Protein AF-A0A4Q7CKW2-F1 (afdb_monomer_lite)

Foldseek 3Di:
DDDDDDDPDDPDDPWDKDKDKFFKAKDFQVCCVVIGAQVVVVVVVVVVVVVCVVPVDDPVDDDDWDWPDKDADDDDGMRGRMIMIMTTD

Radius of gyration: 18.1 Å; chains: 1; bounding box: 35×20×55 Å

Secondary structure (DSSP, 8-state):
-------SS-SS----EEEEEEE-B-EETT-GGGSB-HHHHHHHHHHHHHHHHHHHS-TTS----EEEEEEE-SSTTEE-SEEEEEEE-

InterPro domains:
  IPR011650 Peptidase M20, dimerisation domain [PF07687] (18-86)
  IPR017439 Amidohydrolase [PTHR11014] (1-89)
  IPR036264 Bacterial exopeptidase dimerisation domain [SSF55031] (16-89)

Sequence (89 aa):
TGTIHSRAGAIMASPDEFSVTFKGRGGHGAKPHETIDPIVIMAEFILSAQKIISRTIDPVKQAVLSFGMIQAGTTDSVIPDQAFCKGTV

Structure (mmCIF, N/CA/C/O backbone):
data_AF-A0A4Q7CKW2-F1
#
_entry.id   AF-A0A4Q7CKW2-F1
#
loop_
_atom_site.group_PDB
_atom_site.id
_atom_site.type_symbol
_atom_site.label_atom_id
_atom_site.label_alt_id
_atom_site.label_comp_id
_atom_site.label_asym_id
_atom_site.label_entity_id
_atom_site.label_seq_id
_atom_site.pdbx_PDB_ins_code
_atom_site.Cartn_x
_atom_site.Cartn_y
_atom_site.Cartn_z
_atom_site.occupancy
_atom_site.B_iso_or_equiv
_atom_site.auth_seq_id
_atom_site.auth_comp_id
_atom_site.auth_asym_id
_atom_site.auth_atom_id
_atom_site.pdbx_PDB_model_num
ATOM 1 N N . THR A 1 1 ? 7.967 7.250 34.631 1.00 37.66 1 THR A N 1
ATOM 2 C CA . THR A 1 1 ? 6.594 6.987 35.111 1.00 37.66 1 THR A CA 1
ATOM 3 C C . THR A 1 1 ? 5.961 5.981 34.177 1.00 37.66 1 THR A C 1
ATOM 5 O O . THR A 1 1 ? 6.083 6.146 32.973 1.00 37.66 1 THR A O 1
ATOM 8 N N . GLY A 1 2 ? 5.381 4.905 34.706 1.00 37.72 2 GLY A N 1
ATOM 9 C CA . GLY A 1 2 ? 4.714 3.872 33.912 1.00 37.72 2 GLY A CA 1
ATOM 10 C C . GLY A 1 2 ? 3.356 3.572 34.526 1.00 37.72 2 GLY A C 1
ATOM 11 O O . GLY A 1 2 ? 3.252 3.447 35.745 1.00 37.72 2 GLY A O 1
ATOM 12 N N . THR A 1 3 ? 2.326 3.512 33.694 1.00 49.16 3 THR A N 1
ATOM 13 C CA . THR A 1 3 ? 0.950 3.239 34.108 1.00 49.16 3 THR A CA 1
ATOM 14 C C . THR A 1 3 ? 0.589 1.814 33.713 1.00 49.16 3 THR A C 1
ATOM 16 O O . THR A 1 3 ? 0.790 1.419 32.567 1.00 49.16 3 THR A O 1
ATOM 19 N N . ILE A 1 4 ? 0.063 1.041 34.663 1.00 44.00 4 ILE A N 1
ATOM 20 C CA . ILE A 1 4 ? -0.466 -0.307 34.428 1.00 44.00 4 ILE A CA 1
ATOM 21 C C . ILE A 1 4 ? -1.985 -0.230 34.565 1.00 44.00 4 ILE A C 1
ATOM 23 O O . ILE A 1 4 ? -2.496 0.246 35.578 1.00 44.00 4 ILE A O 1
ATOM 27 N N . HIS A 1 5 ? -2.697 -0.708 33.546 1.00 47.78 5 HIS A N 1
ATOM 28 C CA . HIS A 1 5 ? -4.155 -0.785 33.521 1.00 47.78 5 HIS A CA 1
ATOM 29 C C . HIS A 1 5 ? -4.589 -2.254 33.470 1.00 47.78 5 HIS A C 1
ATOM 31 O O . HIS A 1 5 ? -4.000 -3.053 32.746 1.00 47.78 5 HIS A O 1
ATOM 37 N N . SER A 1 6 ? -5.619 -2.611 34.239 1.00 49.81 6 SER A N 1
ATOM 38 C CA . SER A 1 6 ? -6.212 -3.953 34.265 1.00 49.81 6 SER A CA 1
ATOM 39 C C . SER A 1 6 ? -7.729 -3.853 34.451 1.00 49.81 6 SER A C 1
ATOM 41 O O . SER A 1 6 ? -8.210 -2.958 35.148 1.00 49.81 6 SER A O 1
ATOM 43 N N . ARG A 1 7 ? -8.481 -4.765 33.823 1.00 49.94 7 ARG A N 1
ATOM 44 C CA . ARG A 1 7 ? -9.937 -4.936 33.968 1.00 49.94 7 ARG A CA 1
ATOM 45 C C . ARG A 1 7 ? -10.258 -6.431 33.977 1.00 49.94 7 ARG A C 1
ATOM 47 O O . ARG A 1 7 ? -9.603 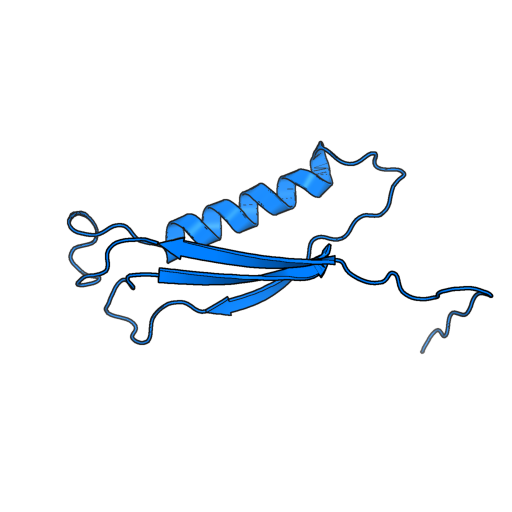-7.197 33.280 1.00 49.94 7 ARG A O 1
ATOM 54 N N . ALA A 1 8 ? -11.287 -6.846 34.716 1.00 36.94 8 ALA A N 1
ATOM 55 C CA . ALA A 1 8 ? -11.831 -8.197 34.597 1.00 36.94 8 ALA A CA 1
ATOM 56 C C . ALA A 1 8 ? -12.499 -8.391 33.214 1.00 36.94 8 ALA A C 1
ATOM 58 O O . ALA A 1 8 ? -13.334 -7.577 32.805 1.00 36.94 8 ALA A O 1
ATOM 59 N N . GLY A 1 9 ? -12.112 -9.452 32.494 1.00 50.41 9 GLY A N 1
ATOM 60 C CA . GLY A 1 9 ? -12.524 -9.747 31.110 1.00 50.41 9 GLY A CA 1
ATOM 61 C C . GLY A 1 9 ? -11.403 -9.526 30.082 1.00 50.41 9 GLY A C 1
ATOM 62 O O . GLY A 1 9 ? -10.312 -9.102 30.446 1.00 50.41 9 GLY A O 1
ATOM 63 N N . ALA A 1 10 ? -11.651 -9.838 28.803 1.00 42.75 10 ALA A N 1
ATOM 64 C CA . ALA A 1 10 ? -10.659 -9.679 27.734 1.00 42.75 10 ALA A CA 1
ATOM 65 C C . ALA A 1 10 ? -10.114 -8.238 27.698 1.00 42.75 10 ALA A C 1
ATOM 67 O O . ALA A 1 10 ? -10.863 -7.286 27.481 1.00 42.75 10 ALA A O 1
ATOM 68 N N . ILE A 1 11 ? -8.812 -8.092 27.957 1.00 51.06 11 ILE A N 1
ATOM 69 C CA . ILE A 1 11 ? -8.109 -6.799 27.979 1.00 51.06 11 ILE A CA 1
ATOM 70 C C . ILE A 1 11 ? -7.750 -6.358 26.549 1.00 51.06 11 ILE A C 1
ATOM 72 O O . ILE A 1 11 ? -7.605 -5.169 26.284 1.00 51.06 11 ILE A O 1
ATOM 76 N N . MET A 1 12 ? -7.656 -7.312 25.619 1.00 49.50 12 MET A N 1
ATOM 77 C CA . MET A 1 12 ? -7.369 -7.092 24.205 1.00 49.50 12 MET A CA 1
ATOM 78 C C . MET A 1 12 ? -8.450 -7.765 23.359 1.00 49.50 12 MET A C 1
ATOM 80 O O . MET A 1 12 ? -8.790 -8.925 23.597 1.00 49.50 12 MET A O 1
ATOM 84 N N . ALA A 1 13 ? -9.014 -7.021 22.407 1.00 50.53 13 ALA A N 1
ATOM 85 C CA . ALA A 1 13 ? -9.886 -7.578 21.382 1.00 50.53 13 ALA A CA 1
ATOM 86 C C . ALA A 1 13 ? -9.092 -8.599 20.552 1.00 50.53 13 ALA A C 1
ATOM 88 O O . ALA A 1 13 ? -7.917 -8.368 20.273 1.00 50.53 13 ALA A O 1
ATOM 89 N N . SER A 1 14 ? -9.716 -9.721 20.181 1.00 51.41 14 SER A N 1
ATOM 90 C CA . SER A 1 14 ? -9.185 -10.591 19.127 1.00 51.41 14 SER A CA 1
ATOM 91 C C . SER A 1 14 ? -9.190 -9.771 17.836 1.00 51.41 14 SER A C 1
ATOM 93 O O . SER A 1 14 ? -10.289 -9.456 17.383 1.00 51.41 14 SER A O 1
ATOM 95 N N . PRO A 1 15 ? -8.036 -9.363 17.282 1.00 60.44 15 PRO A N 1
ATOM 96 C CA . PRO A 1 15 ? -8.022 -8.536 16.086 1.00 60.44 15 PRO A CA 1
ATOM 97 C C . PRO A 1 15 ? -8.453 -9.390 14.895 1.00 60.44 15 PRO A C 1
ATOM 99 O O . PRO A 1 15 ? -7.947 -10.505 14.732 1.00 60.44 15 PRO A O 1
ATOM 102 N N . ASP A 1 16 ? -9.346 -8.880 14.054 1.00 75.50 16 ASP A N 1
ATOM 103 C CA . ASP A 1 16 ? -9.650 -9.540 12.786 1.00 75.50 16 ASP A CA 1
ATOM 104 C C . ASP A 1 16 ? -8.505 -9.246 11.809 1.00 75.50 16 ASP A C 1
ATOM 106 O O . ASP A 1 16 ? -8.245 -8.095 11.457 1.00 75.50 16 ASP A O 1
ATOM 110 N N . GLU A 1 17 ? -7.773 -10.278 11.385 1.00 84.56 17 GLU A N 1
ATOM 111 C CA . GLU A 1 17 ? -6.679 -10.124 10.423 1.00 84.56 17 GLU A CA 1
ATOM 112 C C . GLU A 1 17 ? -7.204 -10.070 8.984 1.00 84.56 17 GLU A C 1
ATOM 114 O O . GLU A 1 17 ? -8.036 -10.880 8.574 1.00 84.56 17 GLU A O 1
ATOM 119 N N . PHE A 1 18 ? -6.646 -9.173 8.170 1.00 85.50 18 PHE A N 1
ATOM 120 C CA . PHE A 1 18 ? -6.925 -9.115 6.735 1.00 85.50 18 PHE A CA 1
ATOM 121 C C . PHE A 1 18 ? -5.641 -8.988 5.918 1.00 85.50 18 PHE A C 1
ATOM 123 O O . PHE A 1 18 ? -4.629 -8.457 6.381 1.00 85.50 18 PHE A O 1
ATOM 130 N N . SER A 1 19 ? -5.689 -9.448 4.669 1.00 92.56 19 SER A N 1
ATOM 131 C CA . SER A 1 19 ? -4.617 -9.268 3.695 1.00 92.56 19 SER A CA 1
ATOM 132 C C . SER A 1 19 ? -5.174 -8.884 2.327 1.00 92.56 19 SER A C 1
ATOM 134 O O . SER A 1 19 ? -6.262 -9.308 1.937 1.00 92.56 19 SER A O 1
ATOM 136 N N . VAL A 1 20 ? -4.433 -8.048 1.603 1.00 92.94 20 VAL A N 1
ATOM 137 C CA . VAL A 1 20 ? -4.822 -7.529 0.288 1.00 92.94 20 VAL A CA 1
ATOM 138 C C . VAL A 1 20 ? -3.640 -7.652 -0.663 1.00 92.94 20 VAL A C 1
ATOM 140 O O . VAL A 1 20 ? -2.521 -7.264 -0.332 1.00 92.94 20 VAL A O 1
ATOM 143 N N . THR A 1 21 ? -3.892 -8.193 -1.857 1.00 96.06 21 THR A N 1
ATOM 144 C CA . THR A 1 21 ? -2.914 -8.246 -2.953 1.00 96.06 21 THR A CA 1
ATOM 145 C C . THR A 1 21 ? -3.411 -7.402 -4.117 1.00 96.06 21 THR A C 1
ATOM 147 O O . THR A 1 21 ? -4.453 -7.691 -4.706 1.00 96.06 21 THR A O 1
ATOM 150 N N . PHE A 1 22 ? -2.643 -6.381 -4.469 1.00 95.88 22 PHE A N 1
ATOM 151 C CA . PHE A 1 22 ? -2.853 -5.523 -5.625 1.00 95.88 22 PHE A CA 1
ATOM 152 C C . PHE A 1 22 ? -2.098 -6.116 -6.807 1.00 95.88 22 PHE A C 1
ATOM 154 O O . PHE A 1 22 ? -0.888 -6.323 -6.722 1.00 95.88 22 PHE A O 1
ATOM 161 N N . LYS A 1 23 ? -2.808 -6.391 -7.903 1.00 95.81 23 LYS A N 1
ATOM 162 C CA . LYS A 1 23 ? -2.218 -6.866 -9.158 1.00 95.81 23 LYS A CA 1
ATOM 163 C C . LYS A 1 23 ? -2.130 -5.703 -10.134 1.00 95.81 23 LYS A C 1
ATOM 165 O O . LYS A 1 23 ? -3.146 -5.089 -10.448 1.00 95.81 23 LYS A O 1
ATOM 170 N N . GLY A 1 24 ? -0.920 -5.420 -10.584 1.00 94.25 24 GLY A N 1
ATOM 171 C CA . GLY A 1 24 ? -0.611 -4.408 -11.579 1.00 94.25 24 GLY A CA 1
ATOM 172 C C . GLY A 1 24 ? 0.001 -5.034 -12.827 1.00 94.25 24 GLY A C 1
ATOM 173 O O . GLY A 1 24 ? -0.319 -6.160 -13.214 1.00 94.25 24 GLY A O 1
ATOM 174 N N . ARG A 1 25 ? 0.882 -4.269 -13.460 1.00 95.19 25 ARG A N 1
ATOM 175 C CA . ARG A 1 25 ? 1.712 -4.685 -14.587 1.00 95.19 25 ARG A CA 1
ATOM 176 C C . ARG A 1 25 ? 3.052 -3.996 -14.420 1.00 95.19 25 ARG A C 1
ATOM 178 O O . ARG A 1 25 ? 3.113 -2.775 -14.548 1.00 95.19 25 ARG A O 1
ATOM 185 N N . GLY A 1 26 ? 4.081 -4.771 -14.129 1.00 92.81 26 GLY A N 1
ATOM 186 C CA . GLY A 1 26 ? 5.420 -4.276 -13.896 1.00 92.81 26 GLY A CA 1
ATOM 187 C C . GLY A 1 26 ? 6.117 -3.814 -15.169 1.00 92.81 26 GLY A C 1
ATOM 188 O O . GLY A 1 26 ? 5.660 -4.043 -16.292 1.00 92.81 26 GLY A O 1
ATOM 189 N N . GLY A 1 27 ? 7.245 -3.138 -14.986 1.00 93.00 27 GLY A N 1
ATOM 190 C CA . GLY A 1 27 ? 8.056 -2.630 -16.085 1.00 93.00 27 GLY A CA 1
ATOM 191 C C . GLY A 1 27 ? 9.138 -1.670 -15.617 1.00 93.00 27 GLY A C 1
ATOM 192 O O . GLY A 1 27 ? 9.372 -1.488 -14.422 1.00 93.00 27 GLY A O 1
ATOM 193 N N . HIS A 1 28 ? 9.832 -1.054 -16.569 1.00 92.94 28 HIS A N 1
ATOM 194 C CA . HIS A 1 28 ? 10.915 -0.134 -16.244 1.00 92.94 28 HIS A CA 1
ATOM 195 C C . HIS A 1 28 ? 10.358 1.136 -15.584 1.00 92.94 28 HIS A C 1
ATOM 197 O O . HIS A 1 28 ? 9.501 1.802 -16.160 1.00 92.94 28 HIS A O 1
ATOM 203 N N . GLY A 1 29 ? 10.894 1.527 -14.423 1.00 88.50 29 GLY A N 1
ATOM 204 C CA . GLY A 1 29 ? 10.458 2.721 -13.685 1.00 88.50 29 GLY A CA 1
ATOM 205 C C . GLY A 1 29 ? 10.571 4.041 -14.459 1.00 88.50 29 GLY A C 1
ATOM 206 O O . GLY A 1 29 ? 9.862 4.991 -14.154 1.00 88.50 29 GLY A O 1
ATOM 207 N N . ALA A 1 30 ? 11.393 4.096 -15.515 1.00 90.94 30 ALA A N 1
ATOM 208 C CA . ALA A 1 30 ? 11.482 5.250 -16.413 1.00 90.94 30 ALA A CA 1
ATOM 209 C C . ALA A 1 30 ? 10.334 5.326 -17.443 1.00 90.94 30 ALA A C 1
ATOM 211 O O . ALA A 1 30 ? 10.194 6.331 -18.140 1.00 90.94 30 ALA A O 1
ATOM 212 N N . LYS A 1 31 ? 9.510 4.277 -17.557 1.00 92.00 31 LYS A N 1
ATOM 213 C CA . LYS A 1 31 ? 8.387 4.178 -18.500 1.00 92.00 31 LYS A CA 1
ATOM 214 C C . LYS A 1 31 ? 7.065 3.846 -17.791 1.00 92.00 31 LYS A C 1
ATOM 216 O O .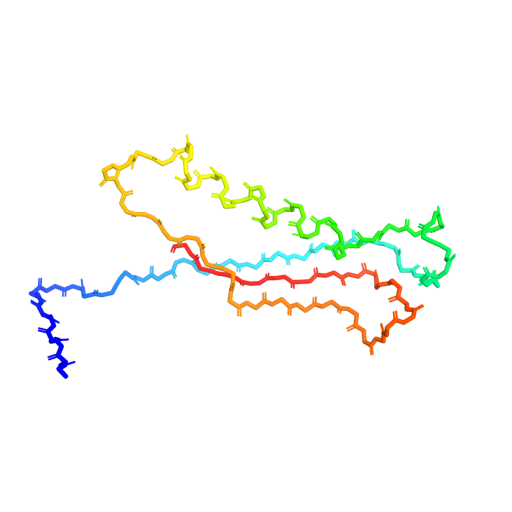 LYS A 1 31 ? 6.409 2.866 -18.139 1.00 92.00 31 LYS A O 1
ATOM 221 N N . PRO A 1 32 ? 6.618 4.672 -16.829 1.00 91.00 32 PRO A N 1
ATOM 222 C CA . PRO A 1 32 ? 5.420 4.368 -16.045 1.00 91.00 32 PRO A CA 1
ATOM 223 C C . PRO A 1 32 ? 4.145 4.262 -16.899 1.00 91.00 32 PRO A C 1
ATOM 225 O O . PRO A 1 32 ? 3.242 3.506 -16.564 1.00 91.00 32 PRO A O 1
ATOM 228 N N . HIS A 1 33 ? 4.086 4.951 -18.043 1.00 92.81 33 HIS A N 1
ATOM 229 C CA . HIS A 1 33 ? 2.946 4.919 -18.968 1.00 92.81 33 HIS A CA 1
ATOM 230 C C . HIS A 1 33 ? 2.730 3.561 -19.666 1.00 92.81 33 HIS A C 1
ATOM 232 O O . HIS A 1 33 ? 1.656 3.330 -20.215 1.00 92.81 33 HIS A O 1
ATOM 238 N N . GLU A 1 34 ? 3.720 2.664 -19.652 1.00 93.69 34 GLU A N 1
ATOM 239 C CA . GLU A 1 34 ? 3.596 1.289 -20.167 1.00 93.69 34 GLU A CA 1
ATOM 240 C C . GLU A 1 34 ? 3.182 0.290 -19.060 1.00 93.69 34 GLU A C 1
ATOM 242 O O . GLU A 1 34 ? 2.956 -0.893 -19.332 1.00 93.69 34 GLU A O 1
ATOM 247 N N . THR A 1 35 ? 3.065 0.757 -17.812 1.00 94.50 35 THR A N 1
ATOM 248 C CA . THR A 1 35 ? 2.877 -0.063 -16.604 1.00 94.50 35 THR A CA 1
ATOM 249 C C . THR A 1 35 ? 1.563 0.255 -15.888 1.00 94.50 35 THR A C 1
ATOM 251 O O . THR A 1 35 ? 0.917 1.267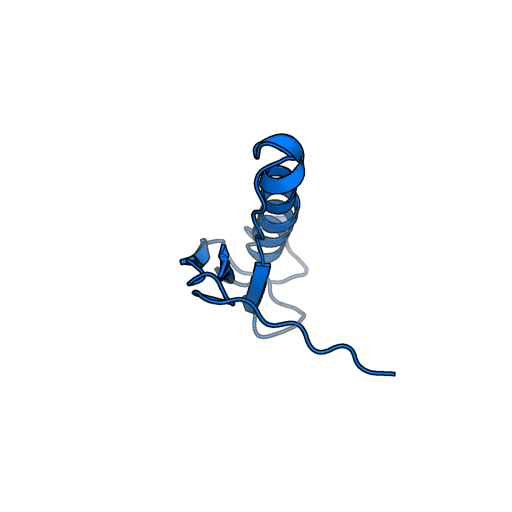 -16.152 1.00 94.50 35 THR A O 1
ATOM 254 N N . ILE A 1 36 ? 1.162 -0.617 -14.964 1.00 95.75 36 ILE A N 1
ATOM 255 C CA . ILE A 1 36 ? 0.104 -0.345 -13.984 1.00 95.75 36 ILE A CA 1
ATOM 256 C C . ILE A 1 36 ? 0.756 -0.507 -12.620 1.00 95.75 36 ILE A C 1
ATOM 258 O O . ILE A 1 36 ? 1.024 -1.636 -12.220 1.00 95.75 36 ILE A O 1
ATOM 262 N N . ASP A 1 37 ? 1.029 0.602 -11.938 1.00 96.25 37 ASP A N 1
ATOM 263 C CA . ASP A 1 37 ? 1.805 0.607 -10.700 1.00 96.25 37 ASP A CA 1
ATOM 264 C C . ASP A 1 37 ? 0.952 0.184 -9.484 1.00 96.25 37 ASP A C 1
ATOM 266 O O . ASP A 1 37 ? 0.101 0.955 -9.023 1.00 96.25 37 ASP A O 1
ATOM 270 N N . PRO A 1 38 ? 1.159 -1.025 -8.923 1.00 96.38 38 PRO A N 1
ATOM 271 C CA . PRO A 1 38 ? 0.389 -1.485 -7.775 1.00 96.38 38 PRO A CA 1
ATOM 272 C C . PRO A 1 38 ? 0.807 -0.799 -6.464 1.00 96.38 38 PRO A C 1
ATOM 274 O O . PRO A 1 38 ? 0.028 -0.828 -5.511 1.00 96.38 38 PRO A O 1
ATOM 277 N N . ILE A 1 39 ? 1.992 -0.173 -6.387 1.00 96.12 39 ILE A N 1
ATOM 278 C CA . ILE A 1 39 ? 2.447 0.567 -5.197 1.00 96.12 39 ILE A CA 1
ATOM 279 C C . ILE A 1 39 ? 1.594 1.819 -5.018 1.00 96.12 39 ILE A C 1
ATOM 281 O O . ILE A 1 39 ? 1.091 2.068 -3.920 1.00 96.12 39 ILE A O 1
ATOM 285 N N . VAL A 1 40 ? 1.390 2.578 -6.097 1.00 96.19 40 VAL A N 1
ATOM 286 C CA . VAL A 1 40 ? 0.566 3.797 -6.076 1.00 96.19 40 VAL A CA 1
ATOM 287 C C . VAL A 1 40 ? -0.880 3.459 -5.714 1.00 96.19 40 VAL A C 1
ATOM 289 O O . VAL A 1 40 ? -1.448 4.071 -4.809 1.00 96.19 40 VAL A O 1
ATOM 292 N N . ILE A 1 41 ? -1.446 2.424 -6.343 1.00 96.12 41 ILE A N 1
ATOM 293 C CA . ILE A 1 41 ? -2.816 1.962 -6.063 1.00 96.12 41 ILE A CA 1
ATOM 294 C C . ILE A 1 41 ? -2.969 1.557 -4.589 1.00 96.12 41 ILE A C 1
ATOM 296 O O . ILE A 1 41 ? -3.934 1.942 -3.927 1.00 96.12 41 ILE A O 1
ATOM 300 N N . MET A 1 42 ? -2.011 0.800 -4.048 1.00 96.62 42 MET A N 1
ATOM 301 C CA . MET A 1 42 ? -2.020 0.398 -2.641 1.00 96.62 42 MET A CA 1
ATOM 302 C C . MET A 1 42 ? -1.934 1.606 -1.698 1.00 96.62 42 MET A C 1
ATOM 304 O O . MET A 1 42 ? -2.631 1.634 -0.683 1.00 96.62 42 MET A O 1
ATOM 308 N N . ALA A 1 43 ? -1.110 2.609 -2.012 1.00 95.81 43 ALA A N 1
ATOM 309 C CA . ALA A 1 43 ? -0.990 3.816 -1.196 1.00 95.81 43 ALA A CA 1
ATOM 310 C C . ALA A 1 43 ? -2.314 4.599 -1.140 1.00 95.81 43 ALA A C 1
ATOM 312 O O . ALA A 1 43 ? -2.761 4.988 -0.056 1.00 95.81 43 ALA A O 1
ATOM 313 N N . GLU A 1 44 ? -2.985 4.769 -2.283 1.00 95.69 44 GLU A N 1
ATOM 314 C CA . GLU A 1 44 ? -4.313 5.390 -2.347 1.00 95.69 44 GLU A CA 1
ATOM 315 C C . GLU A 1 44 ? -5.365 4.592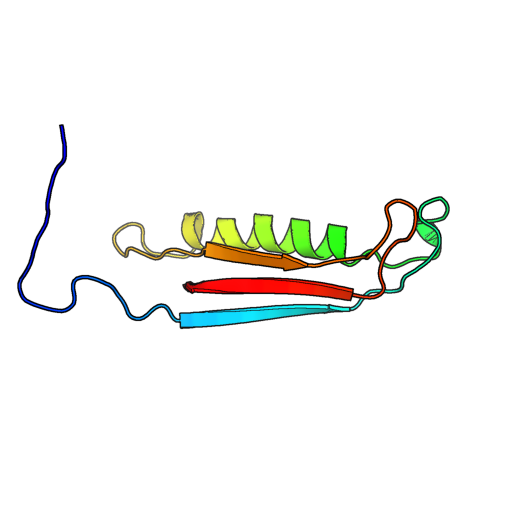 -1.573 1.00 95.69 44 GLU A C 1
ATOM 317 O O . GLU A 1 44 ? -6.193 5.178 -0.862 1.00 95.69 44 GLU A O 1
ATOM 322 N N . PHE A 1 45 ? -5.312 3.260 -1.665 1.00 93.31 45 PHE A N 1
ATOM 323 C CA . PHE A 1 45 ? -6.177 2.374 -0.894 1.00 93.31 45 PHE A CA 1
ATOM 324 C C . PHE A 1 45 ? -5.971 2.561 0.607 1.00 93.31 45 PHE A C 1
ATOM 326 O O . PHE A 1 45 ? -6.949 2.777 1.317 1.00 93.31 45 PHE A O 1
ATOM 333 N N . ILE A 1 46 ? -4.728 2.538 1.096 1.00 91.69 46 ILE A N 1
ATOM 334 C CA . ILE A 1 46 ? -4.422 2.703 2.525 1.00 91.69 46 ILE A CA 1
ATOM 335 C C . ILE A 1 46 ? -4.946 4.054 3.022 1.00 91.69 46 ILE A C 1
ATOM 337 O O . ILE A 1 46 ? -5.680 4.102 4.011 1.00 91.69 46 ILE A O 1
ATOM 341 N N . LEU A 1 47 ? -4.644 5.146 2.314 1.00 91.44 47 LEU A N 1
ATOM 342 C CA . LEU A 1 47 ? -5.117 6.487 2.677 1.00 91.44 47 LEU A CA 1
ATOM 343 C C . LEU A 1 47 ? -6.646 6.587 2.677 1.00 91.44 47 LEU A C 1
ATOM 345 O O . LEU A 1 47 ? -7.228 7.275 3.518 1.00 91.44 47 LEU A O 1
ATOM 349 N N . SER A 1 48 ? -7.312 5.914 1.742 1.00 88.38 48 SER A N 1
ATOM 350 C CA . SER A 1 48 ? -8.773 5.898 1.661 1.00 88.38 48 SER A CA 1
ATOM 351 C C . SER A 1 48 ? -9.400 5.014 2.736 1.00 88.38 48 SER A C 1
ATOM 353 O O . SER A 1 48 ? -10.399 5.406 3.333 1.00 88.38 48 SER A O 1
ATOM 355 N N . ALA A 1 49 ? -8.791 3.875 3.057 1.00 86.81 49 ALA A N 1
ATOM 356 C CA . ALA A 1 49 ? -9.254 2.963 4.095 1.00 86.81 49 ALA A CA 1
ATOM 357 C C . ALA A 1 49 ? -9.192 3.615 5.487 1.00 86.81 49 ALA A C 1
ATOM 359 O O . ALA A 1 49 ? -10.125 3.476 6.274 1.00 86.81 49 ALA A O 1
ATOM 360 N N . GLN A 1 50 ? -8.177 4.443 5.757 1.00 81.44 50 GLN A N 1
ATOM 361 C CA . GLN A 1 50 ? -8.109 5.248 6.988 1.00 81.44 50 GLN A CA 1
ATOM 362 C C . GLN A 1 50 ? -9.286 6.242 7.124 1.00 81.44 50 GLN A C 1
ATOM 364 O O . GLN A 1 50 ? -9.671 6.625 8.233 1.00 81.44 50 GLN A O 1
ATOM 369 N N . LYS A 1 51 ? -9.937 6.630 6.016 1.00 80.38 51 LYS A N 1
ATOM 370 C CA . LYS A 1 51 ? -11.147 7.471 6.057 1.00 80.38 51 LYS A CA 1
ATOM 371 C C . LYS A 1 51 ? -12.387 6.705 6.526 1.00 80.38 51 LYS A C 1
ATOM 373 O O . LYS A 1 51 ? -13.323 7.336 7.011 1.00 80.38 51 LYS A O 1
ATOM 378 N N . ILE A 1 52 ? -12.403 5.373 6.421 1.00 73.38 52 ILE A N 1
ATOM 379 C CA . ILE A 1 52 ? -13.536 4.545 6.863 1.00 73.38 52 ILE A CA 1
ATOM 380 C C . ILE A 1 52 ? -13.736 4.711 8.370 1.00 73.38 52 ILE A C 1
ATOM 382 O O . ILE A 1 52 ? -14.850 4.998 8.801 1.00 73.38 52 ILE A O 1
ATOM 386 N N . ILE A 1 53 ? -12.660 4.648 9.158 1.00 66.50 53 ILE A N 1
ATOM 387 C CA . ILE A 1 53 ? -12.738 4.851 10.612 1.00 66.50 53 ILE A CA 1
ATOM 388 C C . ILE A 1 53 ? -13.212 6.257 10.954 1.00 66.50 53 ILE A C 1
ATOM 390 O O . ILE A 1 53 ? -14.093 6.417 11.790 1.00 66.50 53 ILE A O 1
ATOM 394 N N . SER A 1 54 ? -12.672 7.278 10.287 1.00 61.00 54 SER A N 1
ATOM 395 C CA . SER A 1 54 ? -13.006 8.668 10.619 1.00 61.00 54 SER A CA 1
ATOM 396 C C . SER A 1 54 ? -14.403 9.112 10.176 1.00 61.00 54 SER A C 1
ATOM 398 O O . SER A 1 54 ? -14.887 10.121 10.684 1.00 61.00 54 SER A O 1
ATOM 400 N N . ARG A 1 55 ? -15.049 8.418 9.225 1.00 59.47 55 ARG A N 1
ATOM 401 C CA . ARG A 1 55 ? -16.332 8.864 8.640 1.00 59.47 55 ARG A CA 1
ATOM 402 C C . ARG A 1 55 ? -17.470 7.846 8.642 1.00 59.47 55 ARG A C 1
ATOM 404 O O . ARG A 1 55 ? -18.602 8.248 8.400 1.00 59.47 55 ARG A O 1
ATOM 411 N N . THR A 1 56 ? -17.194 6.563 8.859 1.00 59.62 56 THR A N 1
ATOM 412 C CA . THR A 1 56 ? -18.196 5.484 8.713 1.00 59.62 56 THR A CA 1
ATOM 413 C C . THR A 1 56 ? -18.528 4.810 10.042 1.00 59.62 56 THR A C 1
ATOM 415 O O . THR A 1 56 ? -19.596 4.218 10.175 1.00 59.62 56 THR A O 1
ATOM 418 N N . ILE A 1 57 ? -17.643 4.905 11.037 1.00 59.50 57 ILE A N 1
ATOM 419 C CA . ILE A 1 57 ? -17.846 4.290 12.350 1.00 59.50 57 ILE A CA 1
ATOM 420 C C . ILE A 1 57 ? -18.411 5.338 13.307 1.00 59.50 57 ILE A C 1
ATOM 422 O O . ILE A 1 57 ? -17.941 6.473 13.346 1.00 59.50 57 ILE A O 1
ATOM 426 N N . ASP A 1 58 ? -19.452 4.950 14.048 1.00 53.34 58 ASP A N 1
ATOM 427 C CA . ASP A 1 58 ? -20.003 5.744 15.146 1.00 53.34 58 ASP A CA 1
ATOM 428 C C . ASP A 1 58 ? -18.846 6.177 16.066 1.00 53.34 58 ASP A C 1
ATOM 430 O O . ASP A 1 58 ? -18.142 5.300 16.566 1.00 53.34 58 ASP A O 1
ATOM 434 N N . PRO A 1 59 ? -18.623 7.482 16.305 1.00 55.31 59 PRO A N 1
ATOM 435 C CA . PRO A 1 59 ? -17.501 7.966 17.111 1.00 55.31 59 PRO A CA 1
ATOM 436 C C . PRO A 1 59 ? -17.501 7.433 18.555 1.00 55.31 59 PRO A C 1
ATOM 438 O O . PRO A 1 59 ? -16.485 7.534 19.242 1.00 55.31 59 PRO A O 1
ATOM 441 N N . VAL A 1 60 ? -18.613 6.854 19.024 1.00 59.00 60 VAL A N 1
ATOM 442 C CA . VAL A 1 60 ? -18.723 6.182 20.328 1.00 59.00 60 VAL A CA 1
ATOM 443 C C . VAL A 1 60 ? -18.207 4.730 20.279 1.00 59.00 60 VAL A C 1
ATOM 445 O O . VAL A 1 60 ? -17.824 4.177 21.312 1.00 59.00 60 VAL A O 1
ATOM 448 N N . LYS A 1 61 ? -18.146 4.099 19.098 1.00 55.75 61 LYS A N 1
ATOM 449 C CA . LYS A 1 61 ? -17.574 2.758 18.899 1.00 55.75 61 LYS A CA 1
ATOM 450 C C . LYS A 1 61 ? -16.087 2.853 18.554 1.00 55.75 61 LYS A C 1
ATOM 452 O O . LYS A 1 61 ? -15.699 3.424 17.542 1.00 55.75 61 LYS A O 1
ATOM 457 N N . GLN A 1 62 ? -15.246 2.239 19.383 1.00 61.78 62 GLN A N 1
ATOM 458 C CA . GLN A 1 62 ? -13.815 2.112 19.108 1.00 61.78 62 GLN A CA 1
ATOM 459 C C . GLN A 1 62 ? -13.583 1.051 18.027 1.00 61.78 62 GLN A C 1
ATOM 461 O O . GLN A 1 62 ? -13.976 -0.100 18.197 1.00 61.78 62 GLN A O 1
ATOM 466 N N . ALA A 1 63 ? -12.928 1.439 16.937 1.00 67.31 63 ALA A N 1
ATOM 467 C CA . ALA A 1 63 ? -12.431 0.540 15.902 1.00 67.31 63 ALA A CA 1
ATOM 468 C C . ALA A 1 63 ? -11.044 1.018 15.467 1.00 67.31 63 ALA A C 1
ATOM 470 O O . ALA A 1 63 ? -10.803 2.228 15.412 1.00 67.31 63 ALA A O 1
ATOM 471 N N . VAL A 1 64 ? -10.130 0.087 15.187 1.00 76.31 64 VAL A N 1
ATOM 472 C CA . VAL A 1 64 ? -8.729 0.400 14.878 1.00 76.31 64 VAL A CA 1
ATOM 473 C C . VAL A 1 64 ? -8.301 -0.375 13.641 1.00 76.31 64 VAL A C 1
ATOM 475 O O . VAL A 1 64 ? -8.138 -1.579 13.690 1.00 76.31 64 VAL A O 1
ATOM 478 N N . LEU A 1 65 ? -8.053 0.331 12.541 1.00 83.12 65 LEU A N 1
ATOM 479 C CA . LEU A 1 65 ? -7.572 -0.236 11.286 1.00 83.12 65 LEU A CA 1
ATOM 480 C C . LEU A 1 65 ? -6.075 0.007 11.226 1.00 83.12 65 LEU A C 1
ATOM 482 O O . LEU A 1 65 ? -5.621 1.135 10.998 1.00 83.12 65 LEU A O 1
ATOM 486 N N . SER A 1 66 ? -5.314 -1.060 11.408 1.00 86.06 66 SER A N 1
ATOM 487 C CA . SER A 1 66 ? -3.860 -1.011 11.360 1.00 86.06 66 SER A CA 1
ATOM 488 C C . SER A 1 66 ? -3.346 -1.777 10.154 1.00 86.06 66 SER A C 1
ATOM 490 O O . SER A 1 66 ? -3.757 -2.908 9.918 1.00 86.06 66 SER A O 1
ATOM 492 N N . PHE A 1 67 ? -2.415 -1.184 9.410 1.00 90.56 67 PHE A N 1
ATOM 493 C CA . PHE A 1 67 ? -1.640 -1.875 8.382 1.00 90.56 67 PHE A CA 1
ATOM 494 C C . PHE A 1 67 ? -0.277 -2.224 8.979 1.00 90.56 67 PHE A C 1
ATOM 496 O O . PHE A 1 67 ? 0.559 -1.346 9.177 1.00 90.56 67 P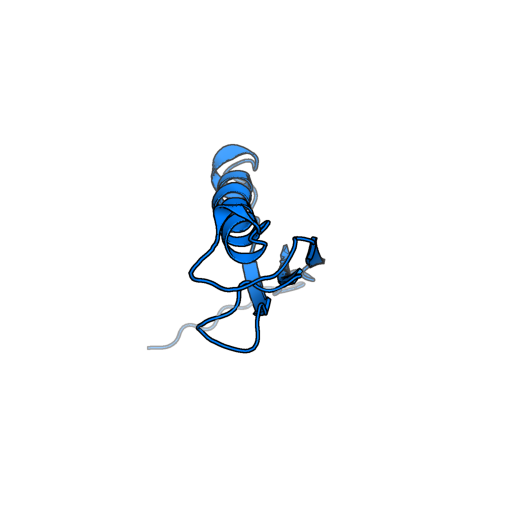HE A O 1
ATOM 503 N N . GLY A 1 68 ? -0.073 -3.498 9.308 1.00 90.19 68 GLY A N 1
ATOM 504 C CA . GLY A 1 68 ? 1.135 -3.977 9.988 1.00 90.19 68 GLY A CA 1
ATOM 505 C C . GLY A 1 68 ? 2.239 -4.446 9.044 1.00 90.19 68 GLY A C 1
ATOM 506 O O . GLY A 1 68 ? 3.391 -4.557 9.454 1.00 90.19 68 GLY A O 1
ATOM 507 N N . MET A 1 69 ? 1.908 -4.735 7.785 1.00 94.06 69 MET A N 1
ATOM 508 C CA . MET A 1 69 ? 2.865 -5.242 6.805 1.00 94.06 69 MET A CA 1
ATOM 509 C C . MET A 1 69 ? 2.552 -4.696 5.420 1.00 94.06 69 MET A C 1
ATOM 511 O O . MET A 1 69 ? 1.399 -4.716 4.991 1.00 94.06 69 MET A O 1
ATOM 515 N N . ILE A 1 70 ? 3.590 -4.254 4.715 1.00 96.31 70 ILE A N 1
ATOM 516 C CA . ILE A 1 70 ? 3.533 -3.826 3.318 1.00 96.31 70 ILE A CA 1
ATOM 517 C C . ILE A 1 70 ? 4.755 -4.405 2.601 1.00 96.31 70 ILE A C 1
ATOM 519 O O . ILE A 1 70 ? 5.869 -4.325 3.116 1.00 96.31 70 ILE A O 1
ATOM 523 N N . GLN A 1 71 ? 4.551 -4.993 1.423 1.00 96.81 71 GLN A N 1
ATOM 524 C CA . GLN A 1 71 ? 5.608 -5.542 0.574 1.00 96.81 71 GLN A CA 1
ATOM 525 C C . GLN A 1 71 ? 5.304 -5.258 -0.896 1.00 96.81 71 GLN A C 1
ATOM 527 O O . GLN A 1 71 ? 4.234 -5.612 -1.387 1.00 96.81 71 GLN A O 1
ATOM 532 N N . ALA A 1 72 ? 6.251 -4.658 -1.615 1.00 95.38 72 ALA A N 1
ATOM 533 C CA . ALA A 1 72 ? 6.150 -4.454 -3.055 1.00 95.38 72 ALA A CA 1
ATOM 534 C C . ALA A 1 72 ? 7.538 -4.231 -3.666 1.00 95.38 72 ALA A C 1
ATOM 536 O O . ALA A 1 72 ? 8.338 -3.478 -3.114 1.00 95.38 72 ALA A O 1
ATOM 537 N N . GLY A 1 73 ? 7.796 -4.858 -4.815 1.00 93.12 73 GLY A N 1
ATOM 538 C CA . GLY A 1 73 ? 9.056 -4.712 -5.547 1.00 93.12 73 GLY A CA 1
ATOM 539 C C . GLY A 1 73 ? 10.284 -5.317 -4.865 1.00 93.12 73 GLY A C 1
ATOM 540 O O . GLY A 1 73 ? 10.249 -5.780 -3.727 1.00 93.12 73 GLY A O 1
ATOM 541 N N . THR A 1 74 ? 11.378 -5.352 -5.623 1.00 90.75 74 THR A N 1
ATOM 542 C CA . THR A 1 74 ? 12.683 -5.892 -5.198 1.00 90.75 74 THR A CA 1
ATOM 543 C C . THR A 1 74 ? 13.850 -4.976 -5.570 1.00 90.75 74 THR A C 1
ATOM 545 O O . THR A 1 74 ? 14.995 -5.260 -5.226 1.00 90.75 74 THR A O 1
ATOM 548 N N . THR A 1 75 ? 13.595 -3.903 -6.321 1.00 90.44 75 THR A N 1
ATOM 549 C CA . THR A 1 75 ? 14.606 -2.995 -6.881 1.00 90.44 75 THR A CA 1
ATOM 550 C C . THR A 1 75 ? 13.989 -1.606 -7.042 1.00 90.44 75 THR A C 1
ATOM 552 O O . THR A 1 75 ? 12.779 -1.488 -7.206 1.00 90.44 75 THR A O 1
ATOM 555 N N . ASP A 1 76 ? 14.810 -0.562 -7.000 1.00 90.31 76 ASP A N 1
ATOM 556 C CA . ASP A 1 76 ? 14.400 0.847 -7.087 1.00 90.31 76 ASP A CA 1
ATOM 557 C C . ASP A 1 76 ? 13.946 1.294 -8.491 1.00 90.31 76 ASP A C 1
ATOM 559 O O . ASP A 1 76 ? 13.170 2.236 -8.630 1.00 90.31 76 ASP A O 1
ATOM 563 N N . SER A 1 77 ? 14.416 0.611 -9.535 1.00 91.31 77 SER A N 1
ATOM 564 C CA . SER A 1 77 ? 14.274 1.033 -10.935 1.00 91.31 77 SER A CA 1
ATOM 565 C C . SER A 1 77 ? 13.176 0.289 -11.708 1.00 91.31 77 SER A C 1
ATOM 567 O O . SER A 1 77 ? 13.049 0.456 -12.928 1.00 91.31 77 SER A O 1
ATOM 569 N N . VAL A 1 78 ? 12.392 -0.549 -11.024 1.00 94.56 78 VAL A N 1
ATOM 570 C CA . VAL A 1 78 ? 11.376 -1.429 -11.618 1.00 94.56 78 VAL A CA 1
ATOM 571 C C . VAL A 1 78 ? 10.057 -1.274 -10.872 1.00 94.56 78 VAL A C 1
ATOM 573 O O . VAL A 1 78 ? 9.996 -1.450 -9.657 1.00 94.56 78 VAL A O 1
ATOM 576 N N . ILE A 1 79 ? 8.991 -1.000 -11.619 1.00 96.38 79 ILE A N 1
ATOM 577 C CA . ILE A 1 79 ? 7.623 -1.054 -11.105 1.00 96.38 79 ILE A CA 1
ATOM 578 C C . ILE A 1 79 ? 7.238 -2.535 -10.990 1.00 96.38 79 ILE A C 1
ATOM 580 O O . ILE A 1 79 ? 7.411 -3.267 -11.969 1.00 96.38 79 ILE A O 1
ATOM 584 N N . PRO A 1 80 ? 6.756 -3.014 -9.830 1.00 96.25 80 PRO A N 1
ATOM 585 C CA . PRO A 1 80 ? 6.441 -4.427 -9.643 1.00 96.25 80 PRO A CA 1
ATOM 586 C C . PRO A 1 80 ? 5.104 -4.834 -10.268 1.00 96.25 80 PRO A C 1
ATOM 588 O O . PRO A 1 80 ? 4.205 -4.018 -10.439 1.00 96.25 80 PRO A O 1
ATOM 591 N N . ASP A 1 81 ? 4.933 -6.133 -10.523 1.00 95.75 81 ASP A N 1
ATOM 592 C CA . ASP A 1 81 ? 3.647 -6.705 -10.957 1.00 95.75 81 ASP A CA 1
ATOM 593 C C . ASP A 1 81 ? 2.607 -6.773 -9.835 1.00 95.75 81 ASP A C 1
ATOM 595 O O . ASP A 1 81 ? 1.408 -6.879 -10.095 1.00 95.75 81 ASP A O 1
ATOM 599 N N . GLN A 1 82 ? 3.046 -6.737 -8.576 1.00 95.81 82 GLN A N 1
ATOM 600 C CA . GLN A 1 82 ? 2.154 -6.835 -7.430 1.00 95.81 82 GLN A CA 1
ATOM 601 C C . GLN A 1 82 ? 2.652 -6.061 -6.210 1.00 95.81 82 GLN A C 1
ATOM 603 O O . GLN A 1 82 ? 3.856 -5.902 -5.994 1.00 95.81 82 GLN A O 1
ATOM 608 N N . ALA A 1 83 ? 1.698 -5.642 -5.383 1.00 96.88 83 ALA A N 1
ATOM 609 C CA . ALA A 1 83 ? 1.923 -5.120 -4.041 1.00 96.88 83 ALA A CA 1
ATOM 610 C C . ALA A 1 83 ? 1.021 -5.865 -3.050 1.00 96.88 83 ALA A C 1
ATOM 612 O O . ALA A 1 83 ? -0.099 -6.251 -3.381 1.00 96.88 83 ALA A O 1
ATOM 613 N N . PHE A 1 84 ? 1.507 -6.083 -1.837 1.00 96.88 84 PHE A N 1
ATOM 614 C CA . PHE A 1 84 ? 0.814 -6.818 -0.788 1.00 96.88 84 PHE A CA 1
ATOM 615 C C . PHE A 1 84 ? 0.782 -5.990 0.491 1.00 96.88 84 PHE A C 1
ATOM 617 O O . PHE A 1 84 ? 1.799 -5.413 0.882 1.00 96.88 84 PHE A O 1
ATOM 624 N N . CYS A 1 85 ? -0.358 -5.978 1.178 1.00 95.25 85 CYS A N 1
ATOM 625 C CA . CYS A 1 85 ? -0.439 -5.476 2.542 1.00 95.25 85 CYS A CA 1
ATOM 626 C C . CYS A 1 85 ? -1.255 -6.401 3.451 1.00 95.25 85 CYS A C 1
ATOM 628 O 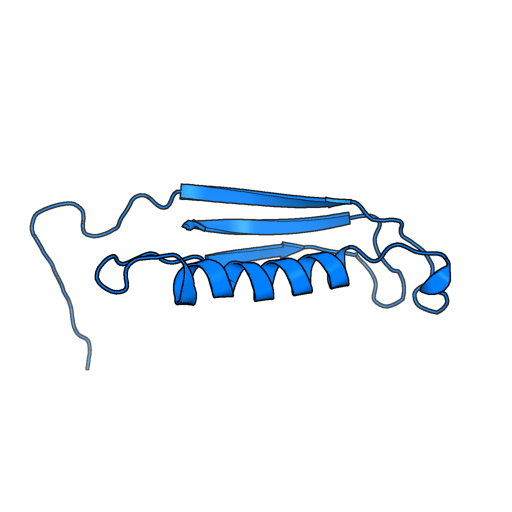O . CYS A 1 85 ? -2.152 -7.118 3.004 1.00 95.25 85 CYS A O 1
ATOM 630 N N . LYS A 1 86 ? -0.930 -6.382 4.745 1.00 92.50 86 LYS A N 1
ATOM 631 C CA . LYS A 1 86 ? -1.632 -7.115 5.804 1.00 92.50 86 LYS A CA 1
ATOM 632 C C . LYS A 1 86 ? -1.909 -6.180 6.974 1.00 92.50 86 LYS A C 1
ATOM 634 O O . LYS A 1 86 ? -1.087 -5.315 7.293 1.00 92.50 86 LYS A O 1
ATOM 639 N N . GLY A 1 87 ? -3.046 -6.370 7.623 1.00 89.12 87 GLY A N 1
ATOM 640 C CA . GLY A 1 87 ? -3.475 -5.544 8.735 1.00 89.12 87 GLY A CA 1
ATOM 641 C C . GLY A 1 87 ? -4.432 -6.242 9.688 1.00 89.12 87 GLY A C 1
ATOM 642 O O . GLY A 1 87 ? -4.734 -7.425 9.529 1.00 89.12 87 GLY A O 1
ATOM 643 N N . THR A 1 88 ? -4.884 -5.478 10.677 1.00 86.81 88 THR A N 1
ATOM 644 C CA . THR A 1 88 ? -5.861 -5.886 11.690 1.00 86.81 88 THR A CA 1
ATOM 645 C C . THR A 1 88 ? -6.970 -4.844 11.824 1.00 86.81 88 THR A C 1
ATOM 647 O O . THR A 1 88 ? -6.704 -3.652 11.616 1.00 86.81 88 THR A O 1
ATOM 650 N N . VAL A 1 89 ? -8.173 -5.289 12.195 1.00 78.69 89 VAL A N 1
ATOM 651 C CA . VAL A 1 89 ? -9.349 -4.463 12.534 1.00 78.69 89 VAL A CA 1
ATOM 652 C C . VAL A 1 89 ? -9.833 -4.766 13.950 1.00 78.69 89 VAL A C 1
ATOM 654 O O . VAL A 1 89 ? -9.693 -5.939 14.369 1.00 78.69 89 VAL A O 1
#

pLDDT: mean 80.11, std 18.83, range [36.94, 96.88]

Organism: NCBI:txid70255